Protein AF-A0A1A9BXG6-F1 (afdb_monomer_lite)

Structure (mmCIF, N/CA/C/O backbone):
data_AF-A0A1A9BXG6-F1
#
_entry.id   AF-A0A1A9BXG6-F1
#
loop_
_atom_site.group_PDB
_atom_site.id
_atom_site.type_symbol
_atom_site.label_atom_id
_atom_site.label_alt_id
_atom_site.label_comp_id
_atom_site.label_asym_id
_atom_site.label_entity_id
_atom_site.label_seq_id
_atom_site.pdbx_PDB_ins_code
_atom_site.Cartn_x
_atom_site.Cartn_y
_atom_site.Cartn_z
_atom_site.occupancy
_atom_site.B_iso_or_equiv
_atom_site.auth_seq_id
_atom_site.auth_comp_id
_atom_site.auth_asym_id
_atom_site.auth_atom_id
_atom_site.pdbx_PDB_model_num
ATOM 1 N N . MET A 1 1 ? 27.349 58.640 63.713 1.00 47.25 1 MET A N 1
ATOM 2 C CA . MET A 1 1 ? 26.444 58.182 62.638 1.00 47.25 1 MET A CA 1
ATOM 3 C C . MET A 1 1 ? 27.046 58.575 61.298 1.00 47.25 1 MET A C 1
ATOM 5 O O . MET A 1 1 ? 26.803 59.691 60.876 1.00 47.25 1 MET A O 1
ATOM 9 N N . THR A 1 2 ? 27.820 57.690 60.661 1.00 43.81 2 THR A N 1
ATOM 10 C CA . THR A 1 2 ? 28.105 57.736 59.213 1.00 43.81 2 THR A CA 1
ATOM 11 C C . THR A 1 2 ? 28.392 56.304 58.765 1.00 43.81 2 THR A C 1
ATOM 13 O O . THR A 1 2 ? 29.183 55.610 59.399 1.00 43.81 2 THR A O 1
ATOM 16 N N . ALA A 1 3 ? 27.649 55.847 57.760 1.00 45.22 3 ALA A N 1
ATOM 17 C CA . ALA A 1 3 ? 27.539 54.459 57.339 1.00 45.22 3 ALA A CA 1
ATOM 18 C C . ALA A 1 3 ? 28.770 53.963 56.564 1.00 45.22 3 ALA A C 1
ATOM 20 O O . ALA A 1 3 ? 29.269 54.635 55.665 1.00 45.22 3 ALA A O 1
ATOM 21 N N . HIS A 1 4 ? 29.197 52.749 56.907 1.00 40.91 4 HIS A N 1
ATOM 22 C CA . HIS A 1 4 ? 30.148 51.921 56.176 1.00 40.91 4 HIS A CA 1
ATOM 23 C C . HIS A 1 4 ? 29.345 51.111 55.142 1.00 40.91 4 HIS A C 1
ATOM 25 O O . HIS A 1 4 ? 28.482 50.326 55.534 1.00 40.91 4 HIS A O 1
ATOM 31 N N . ILE A 1 5 ? 29.588 51.299 53.843 1.00 58.59 5 ILE A N 1
ATOM 32 C CA . ILE A 1 5 ? 29.038 50.437 52.783 1.00 58.59 5 ILE A CA 1
ATOM 33 C C . ILE A 1 5 ? 30.198 49.585 52.250 1.00 58.59 5 ILE A C 1
ATOM 35 O O . ILE A 1 5 ? 31.165 50.163 51.755 1.00 58.59 5 ILE A O 1
ATOM 39 N N . PRO A 1 6 ? 30.163 48.249 52.398 1.00 55.78 6 PRO A N 1
ATOM 40 C CA . PRO A 1 6 ? 31.214 47.375 51.895 1.00 55.78 6 PRO A CA 1
ATOM 41 C C . PRO A 1 6 ? 31.051 47.044 50.404 1.00 55.78 6 PRO A C 1
ATOM 43 O O . PRO A 1 6 ? 29.943 46.821 49.913 1.00 55.78 6 PRO A O 1
ATOM 46 N N . ASP A 1 7 ? 32.204 46.974 49.735 1.00 52.78 7 ASP A N 1
ATOM 47 C CA . ASP A 1 7 ? 32.470 46.380 48.423 1.00 52.78 7 ASP A CA 1
ATOM 48 C C . ASP A 1 7 ? 31.790 45.008 48.263 1.00 52.78 7 ASP A C 1
ATOM 50 O O . ASP A 1 7 ? 32.084 44.057 48.991 1.00 52.78 7 ASP A O 1
ATOM 54 N N . GLY A 1 8 ? 30.876 44.907 47.296 1.00 46.00 8 GLY A N 1
ATOM 55 C CA . GLY A 1 8 ? 30.259 43.656 46.863 1.00 46.00 8 GLY A CA 1
ATOM 56 C C . GLY A 1 8 ? 30.867 43.180 45.535 1.00 46.00 8 GLY A C 1
ATOM 57 O O . GLY A 1 8 ? 31.082 44.001 44.643 1.00 46.00 8 GLY A O 1
ATOM 58 N N . PRO A 1 9 ? 31.142 41.874 45.360 1.00 49.03 9 PRO A N 1
ATOM 59 C CA . PRO A 1 9 ? 31.851 41.362 44.191 1.00 49.03 9 PRO A CA 1
ATOM 60 C C . PRO A 1 9 ? 31.007 41.407 42.904 1.00 49.03 9 PRO A C 1
ATOM 62 O O . PRO A 1 9 ? 29.871 40.930 42.852 1.00 49.03 9 PRO A O 1
ATOM 65 N N . LEU A 1 10 ? 31.621 41.931 41.836 1.00 52.72 10 LEU A N 1
ATOM 66 C CA . LEU A 1 10 ? 31.161 41.878 40.445 1.00 52.72 10 LEU A CA 1
ATOM 67 C C . LEU A 1 10 ? 30.863 40.429 40.034 1.00 52.72 10 LEU A C 1
ATOM 69 O O . LEU A 1 10 ? 31.771 39.632 39.806 1.00 52.72 10 LEU A O 1
ATOM 73 N N . THR A 1 11 ? 29.581 40.091 39.918 1.00 53.28 11 THR A N 1
ATOM 74 C CA . THR A 1 11 ? 29.144 38.817 39.337 1.00 53.28 11 THR A CA 1
ATOM 75 C C . THR A 1 11 ? 29.050 38.987 37.815 1.00 53.28 11 THR A C 1
ATOM 77 O O . THR A 1 11 ? 28.265 39.823 37.362 1.00 53.28 11 THR A O 1
ATOM 80 N N . PRO A 1 12 ? 29.817 38.249 36.993 1.00 51.47 12 PRO A N 1
ATOM 81 C CA . PRO A 1 12 ? 29.676 38.320 35.545 1.00 51.47 12 PRO A CA 1
ATOM 82 C C . PRO A 1 12 ? 28.400 37.586 35.107 1.00 51.47 12 PRO A C 1
ATOM 84 O O . PRO A 1 12 ? 28.209 36.404 35.393 1.00 51.47 12 PRO A O 1
ATOM 87 N N . LEU A 1 13 ? 27.517 38.302 34.407 1.00 54.38 13 LEU A N 1
ATOM 88 C CA . LEU A 1 13 ? 26.344 37.729 33.744 1.00 54.38 13 LEU A CA 1
ATOM 89 C C . LEU A 1 13 ? 26.792 36.693 32.693 1.00 54.38 13 LEU A C 1
ATOM 91 O O . LEU A 1 13 ? 27.720 36.977 31.931 1.00 54.38 13 LEU A O 1
ATOM 95 N N . PRO A 1 14 ? 26.142 35.519 32.591 1.00 59.19 14 PRO A N 1
ATOM 96 C CA . PRO A 1 14 ? 26.447 34.573 31.528 1.00 59.19 14 PRO A CA 1
ATOM 97 C C . PRO A 1 14 ? 26.052 35.159 30.159 1.00 59.19 14 PRO A C 1
ATOM 99 O O . PRO A 1 14 ? 25.022 35.835 30.049 1.00 59.19 14 PRO A O 1
ATOM 102 N N . PRO A 1 15 ? 26.831 34.899 29.092 1.00 49.34 15 PRO A N 1
ATOM 103 C CA . PRO A 1 15 ? 26.510 35.379 27.758 1.00 49.34 15 PRO A CA 1
ATOM 104 C C . PRO A 1 15 ? 25.213 34.724 27.282 1.00 49.34 15 PRO A C 1
ATOM 106 O O . PRO A 1 15 ? 25.133 33.507 27.095 1.00 49.34 15 PRO A O 1
ATOM 109 N N . GLN A 1 16 ? 24.187 35.548 27.070 1.00 43.94 16 GLN A N 1
ATOM 110 C CA . GLN A 1 16 ? 22.977 35.135 26.376 1.00 43.94 16 GLN A CA 1
ATOM 111 C C . GLN A 1 16 ? 23.370 34.716 24.960 1.00 43.94 16 GLN A C 1
ATOM 113 O O . GLN A 1 16 ? 23.584 35.548 24.078 1.00 43.94 16 GLN A O 1
ATOM 118 N N . SER A 1 17 ? 23.483 33.406 24.750 1.00 40.53 17 SER A N 1
ATOM 119 C CA . SER A 1 17 ? 23.613 32.805 23.429 1.00 40.53 17 SER A CA 1
ATOM 120 C C . SER A 1 17 ? 22.295 33.009 22.693 1.00 40.53 17 SER A C 1
ATOM 122 O O . SER A 1 17 ? 21.418 32.150 22.663 1.00 40.53 17 SER A O 1
ATOM 124 N N . ARG A 1 18 ? 22.138 34.203 22.120 1.00 41.69 18 ARG A N 1
ATOM 125 C CA . ARG A 1 18 ? 21.108 34.535 21.146 1.00 41.69 18 ARG A CA 1
ATOM 126 C C . ARG A 1 18 ? 21.498 33.838 19.849 1.00 41.69 18 ARG A C 1
ATOM 128 O O . ARG A 1 18 ? 22.024 34.455 18.930 1.00 41.69 18 ARG A O 1
ATOM 135 N N . THR A 1 19 ? 21.284 32.527 19.783 1.00 41.78 19 THR A N 1
ATOM 136 C CA . THR A 1 19 ? 21.340 31.801 18.517 1.00 41.78 19 THR A CA 1
ATOM 137 C C . THR A 1 19 ? 20.110 32.216 17.722 1.00 41.78 19 THR A C 1
ATOM 139 O O . THR A 1 19 ? 19.060 31.578 17.769 1.00 41.78 19 THR A O 1
ATOM 142 N N . GLY A 1 20 ? 20.235 33.339 17.015 1.00 37.94 20 GLY A N 1
ATOM 143 C CA . GLY A 1 20 ? 19.404 33.626 15.862 1.00 37.94 20 GLY A CA 1
ATOM 144 C C . GLY A 1 20 ? 19.580 32.471 14.888 1.00 37.94 20 GLY A C 1
ATOM 145 O O . GLY A 1 20 ? 20.576 32.397 14.175 1.00 37.94 20 GLY A O 1
ATOM 146 N N . ARG A 1 21 ? 18.636 31.528 14.894 1.00 37.72 21 ARG A N 1
ATOM 147 C CA . ARG A 1 21 ? 18.446 30.641 13.753 1.00 37.72 21 ARG A CA 1
ATOM 148 C C . ARG A 1 21 ? 17.930 31.516 12.626 1.00 37.72 21 ARG A C 1
ATOM 150 O O . ARG A 1 21 ? 16.744 31.825 12.570 1.00 37.72 21 ARG A O 1
ATOM 157 N N . SER A 1 22 ? 18.845 31.919 11.755 1.00 38.97 22 SER A N 1
ATOM 158 C CA . SER A 1 22 ? 18.515 32.288 10.388 1.00 38.97 22 SER A CA 1
ATOM 159 C C . SER A 1 22 ? 17.628 31.182 9.803 1.00 38.97 22 SER A C 1
ATOM 161 O O . SER A 1 22 ? 18.068 30.027 9.780 1.00 38.97 22 SER A O 1
ATOM 163 N N . PRO A 1 23 ? 16.389 31.469 9.369 1.00 44.38 23 PRO A N 1
ATOM 164 C CA . PRO A 1 23 ? 15.637 30.516 8.574 1.00 44.38 23 PRO A CA 1
ATOM 165 C C . PRO A 1 23 ? 16.380 30.355 7.245 1.00 44.38 23 PRO A C 1
ATOM 167 O O . PRO A 1 23 ? 16.522 31.298 6.470 1.00 44.38 23 PRO A O 1
ATOM 170 N N . THR A 1 24 ? 16.943 29.173 7.025 1.00 51.03 24 THR A N 1
ATOM 171 C CA . THR A 1 24 ? 17.476 28.768 5.721 1.00 51.03 24 THR A CA 1
ATOM 172 C C . THR A 1 24 ? 16.296 28.703 4.738 1.00 51.03 24 THR A C 1
ATOM 174 O O . THR A 1 24 ? 15.219 28.260 5.146 1.00 51.03 24 THR A O 1
ATOM 177 N N . PRO A 1 25 ? 16.444 29.168 3.486 1.00 54.25 25 PRO A N 1
ATOM 178 C CA . PRO A 1 25 ? 15.318 29.311 2.575 1.00 54.25 25 PRO A CA 1
ATOM 179 C C . PRO A 1 25 ? 14.898 27.957 1.986 1.00 54.25 25 PRO A C 1
ATOM 181 O O . PRO A 1 25 ? 15.739 27.134 1.630 1.00 54.25 25 PRO A O 1
ATOM 184 N N . ASP A 1 26 ? 13.581 27.768 1.903 1.00 45.94 26 ASP A N 1
ATOM 185 C CA . ASP A 1 26 ? 12.857 26.923 0.945 1.00 45.94 26 ASP A CA 1
ATOM 186 C C . ASP A 1 26 ? 13.398 25.511 0.667 1.00 45.94 26 ASP A C 1
ATOM 188 O O . ASP A 1 26 ? 13.841 25.174 -0.429 1.00 45.94 26 ASP A O 1
ATOM 192 N N . SER A 1 27 ? 13.208 24.608 1.627 1.00 46.84 27 SER A N 1
ATOM 193 C CA . SER A 1 27 ? 12.678 23.295 1.246 1.00 46.84 27 SER A CA 1
ATOM 194 C C . SER A 1 27 ? 11.166 23.350 1.431 1.00 46.84 27 SER A C 1
ATOM 196 O O . SER A 1 27 ? 10.738 23.702 2.534 1.00 46.84 27 SER A O 1
ATOM 198 N N . PRO A 1 28 ? 10.339 22.965 0.441 1.00 48.06 28 PRO A N 1
ATOM 199 C CA . PRO A 1 28 ? 8.950 22.633 0.705 1.00 48.06 28 PRO A CA 1
ATOM 200 C C . PRO A 1 28 ? 8.948 21.329 1.510 1.00 48.06 28 PRO A C 1
ATOM 202 O O . PRO A 1 28 ? 8.706 20.241 0.989 1.00 48.06 28 PRO A O 1
ATOM 205 N N . ALA A 1 29 ? 9.300 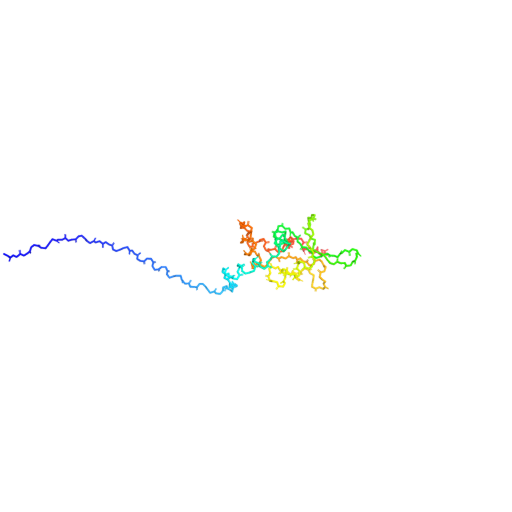21.422 2.793 1.00 50.16 29 ALA A N 1
ATOM 206 C CA . ALA A 1 29 ? 9.021 20.381 3.753 1.00 50.16 29 ALA A CA 1
ATOM 207 C C . ALA A 1 29 ? 7.500 20.268 3.761 1.00 50.16 29 ALA A C 1
ATOM 209 O O . ALA A 1 29 ? 6.810 21.164 4.250 1.00 50.16 29 ALA A O 1
ATOM 210 N N . LEU A 1 30 ? 6.984 19.218 3.114 1.00 58.09 30 LEU A N 1
ATOM 211 C CA . LEU A 1 30 ? 5.574 18.861 3.191 1.00 58.09 30 LEU A CA 1
ATOM 212 C C . LEU A 1 30 ? 5.136 19.013 4.652 1.00 58.09 30 LEU A C 1
ATOM 214 O O . LEU A 1 30 ? 5.851 18.514 5.526 1.00 58.09 30 LEU A O 1
ATOM 218 N N . PRO A 1 31 ? 4.026 19.719 4.931 1.00 65.69 31 PRO A N 1
ATOM 219 C CA . PRO A 1 31 ? 3.590 19.942 6.297 1.00 65.69 31 PRO A CA 1
ATOM 220 C C . PRO A 1 31 ? 3.484 18.588 6.996 1.00 65.69 31 PRO A C 1
ATOM 222 O O . PRO A 1 31 ? 2.734 17.708 6.568 1.00 65.69 31 PRO A O 1
ATOM 225 N N . GLU A 1 32 ? 4.304 18.404 8.031 1.00 69.12 32 GLU A N 1
ATOM 226 C CA . GLU A 1 32 ? 4.289 17.193 8.835 1.00 69.12 32 GLU A CA 1
ATOM 227 C C . GLU A 1 32 ? 2.865 17.026 9.383 1.00 69.12 32 GLU A C 1
ATOM 229 O O . GLU A 1 32 ? 2.356 17.943 10.033 1.00 69.12 32 GLU A O 1
ATOM 234 N N . PRO A 1 33 ? 2.202 15.882 9.140 1.00 73.19 33 PRO A N 1
ATOM 235 C CA . PRO A 1 33 ? 0.819 15.689 9.556 1.00 73.19 33 PRO A CA 1
ATOM 236 C C . PRO A 1 33 ? 0.720 15.876 11.069 1.00 73.19 33 PRO A C 1
ATOM 238 O O . PRO A 1 33 ? 1.587 15.402 11.810 1.00 73.19 33 PRO A O 1
ATOM 241 N N . SER A 1 34 ? -0.324 16.541 11.549 1.00 81.88 34 SER A N 1
ATOM 242 C CA . SER A 1 34 ? -0.537 16.741 12.982 1.00 81.88 34 SER A CA 1
ATOM 243 C C . SER A 1 34 ? -0.733 15.402 13.707 1.00 81.88 34 SER A C 1
ATOM 245 O O . SER A 1 34 ? -1.147 14.396 13.124 1.00 81.88 34 SER A O 1
ATOM 247 N N . SER A 1 35 ? -0.469 15.365 15.016 1.00 79.12 35 SER A N 1
ATOM 248 C CA . SER A 1 35 ? -0.676 14.155 15.832 1.00 79.12 35 SER A CA 1
ATOM 249 C C . SER A 1 35 ? -2.126 13.632 15.763 1.00 79.12 35 SER A C 1
ATOM 251 O O . SER A 1 35 ? -2.366 12.419 15.717 1.00 79.12 35 SER A O 1
ATOM 253 N N . ALA A 1 36 ? -3.101 14.545 15.676 1.00 80.31 36 ALA A N 1
ATOM 254 C CA . ALA A 1 36 ? -4.515 14.213 15.529 1.00 80.31 36 ALA A CA 1
ATOM 255 C C . ALA A 1 36 ? -4.814 13.548 14.176 1.00 80.31 36 ALA A C 1
ATOM 257 O O . ALA A 1 36 ? -5.484 12.513 14.139 1.00 80.31 36 ALA A O 1
ATOM 258 N N . GLU A 1 37 ? -4.262 14.077 13.081 1.00 82.75 37 GLU A N 1
ATOM 259 C CA . GLU A 1 37 ? -4.402 13.498 11.740 1.00 82.75 37 GLU A CA 1
ATOM 260 C C . GLU A 1 37 ? -3.743 12.120 11.650 1.00 82.75 37 GLU A C 1
ATOM 262 O O . GLU A 1 37 ? -4.378 11.167 11.194 1.00 82.75 37 GLU A O 1
ATOM 267 N N . ARG A 1 38 ? -2.516 11.967 12.170 1.00 81.88 38 ARG A N 1
ATOM 268 C CA . ARG A 1 38 ? -1.828 10.663 12.247 1.00 81.88 38 ARG A CA 1
ATOM 269 C C . ARG A 1 38 ? -2.680 9.638 12.995 1.00 81.88 38 ARG A C 1
ATOM 271 O O . ARG A 1 38 ? -2.883 8.520 12.518 1.00 81.88 38 ARG A O 1
ATOM 278 N N . SER A 1 39 ? -3.244 10.040 14.133 1.00 82.25 39 SER A N 1
ATOM 279 C CA . SER A 1 39 ? -4.113 9.193 14.951 1.00 82.25 39 SER A CA 1
ATOM 280 C C . SER A 1 39 ? -5.411 8.809 14.240 1.00 82.25 39 SER A C 1
ATOM 282 O O . SER A 1 39 ? -5.844 7.658 14.342 1.00 82.25 39 SER A O 1
ATOM 284 N N . ALA A 1 40 ? -6.042 9.744 13.528 1.00 86.25 40 ALA A N 1
ATOM 285 C CA . ALA A 1 40 ? -7.260 9.493 12.763 1.00 86.25 40 ALA A CA 1
ATOM 286 C C . ALA A 1 40 ? -6.994 8.517 11.607 1.00 86.25 40 ALA A C 1
ATOM 288 O O . ALA A 1 40 ? -7.704 7.518 11.456 1.00 86.25 40 ALA A O 1
ATOM 289 N N . ILE A 1 41 ? -5.909 8.739 10.858 1.00 86.12 41 ILE A N 1
ATOM 290 C CA . ILE A 1 41 ? -5.469 7.842 9.788 1.00 86.12 41 ILE A CA 1
ATOM 291 C C . ILE A 1 41 ? -5.213 6.451 10.363 1.00 86.12 41 ILE A C 1
ATOM 293 O O . ILE A 1 41 ? -5.808 5.490 9.875 1.00 86.12 41 ILE A O 1
ATOM 297 N N . ARG A 1 42 ? -4.434 6.331 11.446 1.00 84.06 42 ARG A N 1
ATOM 298 C CA . ARG A 1 42 ? -4.149 5.050 12.112 1.00 84.06 42 ARG A CA 1
ATOM 299 C C . ARG A 1 42 ? -5.416 4.296 12.509 1.00 84.06 42 ARG A C 1
ATOM 301 O O . ARG A 1 42 ? -5.514 3.086 12.280 1.00 84.06 42 ARG A O 1
ATOM 308 N N . ARG A 1 43 ? -6.382 4.992 13.114 1.00 86.69 43 ARG A N 1
ATOM 309 C CA . ARG A 1 43 ? -7.668 4.402 13.521 1.00 86.69 43 ARG A CA 1
ATOM 310 C C . ARG A 1 43 ? -8.485 3.933 12.319 1.00 86.69 43 ARG A C 1
ATOM 312 O O . ARG A 1 43 ? -9.131 2.898 12.407 1.00 86.69 43 ARG A O 1
ATOM 319 N N . SER A 1 44 ? -8.386 4.629 11.188 1.00 89.94 44 SER A N 1
ATOM 320 C CA . SER A 1 44 ? -9.074 4.264 9.944 1.00 89.94 44 SER A CA 1
ATOM 321 C C . SER A 1 44 ? -8.459 3.071 9.192 1.00 89.94 44 SER A C 1
ATOM 323 O O . SER A 1 44 ? -9.031 2.634 8.191 1.00 89.94 44 SER A O 1
ATOM 325 N N . LEU A 1 45 ? -7.281 2.580 9.607 1.00 90.25 45 LEU A N 1
ATOM 326 C CA . LEU A 1 45 ? -6.590 1.483 8.930 1.00 90.25 45 LEU A CA 1
ATOM 327 C C . LEU A 1 45 ? -7.027 0.119 9.454 1.00 90.25 45 LEU A C 1
ATOM 329 O O . LEU A 1 45 ? -6.838 -0.198 10.633 1.00 90.25 45 LEU A O 1
ATOM 333 N N . THR A 1 46 ? -7.494 -0.721 8.534 1.00 93.00 46 THR A N 1
ATOM 334 C CA . THR A 1 46 ? -7.786 -2.135 8.801 1.00 93.00 46 THR A CA 1
ATOM 335 C C . THR A 1 46 ? -6.506 -2.923 9.072 1.00 93.00 46 THR A C 1
ATOM 337 O O . THR A 1 46 ? -5.411 -2.530 8.661 1.00 93.00 46 THR A O 1
ATOM 340 N N . TRP A 1 47 ? -6.630 -4.087 9.715 1.00 89.19 47 TRP A N 1
ATOM 341 C CA . TRP A 1 47 ? -5.486 -4.974 9.945 1.00 89.19 47 TRP A CA 1
ATOM 342 C C . TRP A 1 47 ? -4.755 -5.338 8.639 1.00 89.19 47 TRP A C 1
ATOM 344 O O . TRP A 1 47 ? -3.528 -5.275 8.589 1.00 89.19 47 TRP A O 1
ATOM 354 N N . GLN A 1 48 ? -5.497 -5.612 7.557 1.00 91.12 48 GLN A N 1
ATOM 355 C CA . GLN A 1 48 ? -4.922 -5.927 6.243 1.00 91.12 48 GLN A CA 1
ATOM 356 C C . GLN A 1 48 ? -4.117 -4.758 5.660 1.00 91.12 48 GLN A C 1
ATOM 358 O O . GLN A 1 48 ? -3.032 -4.964 5.126 1.00 91.12 48 GLN A O 1
ATOM 363 N N . GLN A 1 49 ? -4.607 -3.523 5.796 1.00 91.88 49 GLN A N 1
ATOM 364 C CA . GLN A 1 49 ? -3.887 -2.328 5.341 1.00 91.88 49 GLN A CA 1
ATOM 365 C C . GLN A 1 49 ? -2.606 -2.096 6.151 1.00 91.88 49 GLN A C 1
ATOM 367 O O . GLN A 1 49 ? -1.569 -1.765 5.582 1.00 91.88 49 GLN A O 1
ATOM 372 N N . ARG A 1 50 ? -2.646 -2.331 7.469 1.00 90.88 50 ARG A N 1
ATOM 373 C CA . ARG A 1 50 ? -1.454 -2.257 8.331 1.00 90.88 50 ARG A CA 1
ATOM 374 C C . ARG A 1 50 ? -0.415 -3.309 7.945 1.00 90.88 50 ARG A C 1
ATOM 376 O O . ARG A 1 50 ? 0.771 -2.999 7.876 1.00 90.88 50 ARG A O 1
ATOM 383 N N . ALA A 1 51 ? -0.849 -4.543 7.684 1.00 88.44 51 ALA A N 1
ATOM 384 C CA . ALA A 1 51 ? 0.031 -5.612 7.221 1.00 88.44 51 ALA A CA 1
ATOM 385 C C . ALA A 1 51 ? 0.655 -5.269 5.859 1.00 88.44 51 ALA A C 1
ATOM 387 O O . ALA A 1 51 ? 1.869 -5.374 5.702 1.00 88.44 51 ALA A O 1
ATOM 388 N N . ALA A 1 52 ? -0.148 -4.765 4.919 1.00 89.38 52 ALA A N 1
ATOM 389 C CA . ALA A 1 52 ? 0.324 -4.324 3.612 1.00 89.38 52 ALA A CA 1
ATOM 390 C C . ALA A 1 52 ? 1.386 -3.216 3.718 1.00 89.38 52 ALA A C 1
ATOM 392 O O . ALA A 1 52 ? 2.425 -3.332 3.078 1.00 89.38 52 ALA A O 1
ATOM 393 N N . LEU A 1 53 ? 1.200 -2.202 4.574 1.00 89.06 53 LEU A N 1
ATOM 394 C CA . LEU A 1 53 ? 2.217 -1.162 4.803 1.00 89.06 53 LEU A CA 1
ATOM 395 C C . LEU A 1 53 ? 3.551 -1.741 5.296 1.00 89.06 53 LEU A C 1
ATOM 397 O O . LEU A 1 53 ? 4.613 -1.335 4.826 1.00 89.06 53 LEU A O 1
ATOM 401 N N . ARG A 1 54 ? 3.509 -2.716 6.213 1.00 87.56 54 ARG A N 1
ATOM 402 C CA . ARG A 1 54 ? 4.722 -3.381 6.720 1.00 87.56 54 ARG A CA 1
ATOM 403 C C . ARG A 1 54 ? 5.442 -4.178 5.640 1.00 87.56 54 ARG A C 1
ATOM 405 O O . ARG A 1 54 ? 6.669 -4.202 5.637 1.00 87.56 54 ARG A O 1
ATOM 412 N N . VAL A 1 55 ? 4.692 -4.838 4.759 1.00 86.38 55 VAL A N 1
ATOM 413 C CA . VAL A 1 55 ? 5.259 -5.589 3.634 1.00 86.38 55 VAL A CA 1
ATOM 414 C C . VAL A 1 55 ? 5.883 -4.620 2.629 1.00 86.38 55 VAL A C 1
ATOM 416 O O . VAL A 1 55 ? 7.073 -4.729 2.357 1.00 86.38 55 VAL A O 1
ATOM 419 N N . LEU A 1 56 ? 5.146 -3.593 2.194 1.00 85.44 56 LEU A N 1
ATOM 420 C CA . LEU A 1 56 ? 5.638 -2.573 1.258 1.00 85.44 56 LEU A CA 1
ATOM 421 C C . LEU A 1 56 ? 6.937 -1.898 1.732 1.00 85.44 56 LEU A C 1
ATOM 423 O O . LEU A 1 56 ? 7.818 -1.641 0.922 1.00 85.44 56 LEU A O 1
ATOM 427 N N . ALA A 1 57 ? 7.092 -1.649 3.036 1.00 82.94 57 ALA A N 1
ATOM 428 C CA . ALA A 1 57 ? 8.314 -1.056 3.591 1.00 82.94 57 ALA A CA 1
ATOM 429 C C . ALA A 1 57 ? 9.543 -1.975 3.579 1.00 82.94 57 ALA A C 1
ATOM 431 O O . ALA A 1 57 ? 10.670 -1.516 3.775 1.00 82.94 57 ALA A O 1
ATOM 432 N N . ARG A 1 58 ? 9.335 -3.287 3.462 1.00 80.31 58 ARG A N 1
ATOM 433 C CA . ARG A 1 58 ? 10.392 -4.296 3.598 1.00 80.31 58 ARG A CA 1
ATOM 434 C C . ARG A 1 58 ? 10.761 -4.934 2.273 1.00 80.31 58 ARG A C 1
ATOM 436 O O . ARG A 1 58 ? 11.873 -5.440 2.159 1.00 80.31 58 ARG A O 1
ATOM 443 N N . THR A 1 59 ? 9.846 -4.935 1.309 1.00 79.00 59 THR A N 1
ATOM 444 C CA . THR A 1 59 ? 9.973 -5.750 0.105 1.00 79.00 59 THR A CA 1
ATOM 445 C C . THR A 1 59 ? 9.688 -4.950 -1.162 1.00 79.00 59 THR A C 1
ATOM 447 O O . THR A 1 59 ? 8.700 -4.205 -1.198 1.00 79.00 59 THR A O 1
ATOM 450 N N . PRO A 1 60 ? 10.472 -5.153 -2.238 1.00 77.44 60 PRO A N 1
ATOM 451 C CA . PRO A 1 60 ? 10.122 -4.620 -3.548 1.00 77.44 60 PRO A CA 1
ATOM 452 C C . PRO A 1 60 ? 8.740 -5.116 -3.946 1.00 77.44 60 PRO A C 1
ATOM 454 O O . PRO A 1 60 ? 8.467 -6.314 -3.920 1.00 77.44 60 PRO A O 1
ATOM 457 N N . SER A 1 61 ? 7.876 -4.183 -4.324 1.00 85.44 61 SER A N 1
ATOM 458 C CA . SER A 1 61 ? 6.488 -4.493 -4.636 1.00 85.44 61 SER A CA 1
ATOM 459 C C . SER A 1 61 ? 6.133 -3.982 -6.023 1.00 85.44 61 SER A C 1
ATOM 461 O O . SER A 1 61 ? 6.482 -2.857 -6.387 1.00 85.44 61 SER A O 1
ATOM 463 N N . ARG A 1 62 ? 5.475 -4.825 -6.820 1.00 87.25 62 ARG A N 1
ATOM 464 C CA . ARG A 1 62 ? 5.074 -4.514 -8.196 1.00 87.25 62 ARG A CA 1
ATOM 465 C C . ARG A 1 62 ? 3.673 -5.021 -8.483 1.00 87.25 62 ARG A C 1
ATOM 467 O O . ARG A 1 62 ? 3.253 -6.041 -7.945 1.00 87.25 62 ARG A O 1
ATOM 474 N N . ILE A 1 63 ? 2.958 -4.344 -9.369 1.00 87.56 63 ILE A N 1
ATOM 475 C CA . ILE A 1 63 ? 1.661 -4.831 -9.845 1.00 87.56 63 ILE A CA 1
ATOM 476 C C . ILE A 1 63 ? 1.891 -5.946 -10.866 1.00 87.56 63 ILE A C 1
ATOM 478 O O . ILE A 1 63 ? 2.651 -5.788 -11.821 1.00 87.56 63 ILE A O 1
ATOM 482 N N . ARG A 1 64 ? 1.212 -7.076 -10.681 1.00 87.06 64 ARG A N 1
ATOM 483 C CA . ARG A 1 64 ? 1.183 -8.199 -11.621 1.00 87.06 64 ARG A CA 1
ATOM 484 C C . ARG A 1 64 ? -0.251 -8.602 -11.913 1.00 87.06 64 ARG A C 1
ATOM 486 O O . ARG A 1 64 ? -1.182 -8.245 -11.193 1.00 87.06 64 ARG A O 1
ATOM 493 N N . GLN A 1 65 ? -0.415 -9.359 -12.985 1.00 89.69 65 GLN A N 1
ATOM 494 C CA . GLN A 1 65 ? -1.688 -9.923 -13.395 1.00 89.69 65 GLN A CA 1
ATOM 495 C C . GLN A 1 65 ? -1.614 -11.445 -13.292 1.00 89.69 65 GLN A C 1
ATOM 497 O O . GLN A 1 65 ? -0.602 -12.048 -13.650 1.00 89.69 65 GLN A O 1
ATOM 502 N N . ARG A 1 66 ? -2.667 -12.070 -12.765 1.00 86.81 66 ARG A N 1
ATOM 503 C CA . ARG A 1 66 ? -2.829 -13.529 -12.800 1.00 86.81 66 ARG A CA 1
ATOM 504 C C . ARG A 1 66 ? -3.245 -13.978 -14.200 1.00 86.81 66 ARG A C 1
ATOM 506 O O . ARG A 1 66 ? -3.796 -13.189 -14.959 1.00 86.81 66 ARG A O 1
ATOM 513 N N . ALA A 1 67 ? -3.096 -15.270 -14.493 1.00 84.94 67 ALA A N 1
ATOM 514 C CA . ALA A 1 67 ? -3.631 -15.871 -15.721 1.00 84.94 67 ALA A CA 1
ATOM 515 C C . ALA A 1 67 ? -5.152 -15.652 -15.883 1.00 84.94 67 ALA A C 1
ATOM 517 O O . ALA A 1 67 ? -5.650 -15.568 -16.997 1.00 84.94 67 ALA A O 1
ATOM 518 N N . THR A 1 68 ? -5.879 -15.478 -14.773 1.00 87.62 68 THR A N 1
ATOM 519 C CA . THR A 1 68 ? -7.313 -15.137 -14.730 1.00 87.62 68 THR A CA 1
ATOM 520 C C . THR A 1 68 ? -7.623 -13.676 -15.084 1.00 87.62 68 THR A C 1
ATOM 522 O O . THR A 1 68 ? -8.773 -13.258 -15.006 1.00 87.62 68 THR A O 1
ATOM 525 N N . GLY A 1 69 ? -6.613 -12.857 -15.382 1.00 84.31 69 GLY A N 1
ATOM 526 C CA . GLY A 1 69 ? -6.763 -11.431 -15.676 1.00 84.31 69 GLY A CA 1
ATOM 527 C C . GLY A 1 69 ? -6.827 -10.522 -14.442 1.00 84.31 69 GLY A C 1
ATOM 528 O O . GLY A 1 69 ? -6.787 -9.300 -14.577 1.00 84.31 69 GLY A O 1
ATOM 529 N N . THR A 1 70 ? -6.877 -11.079 -13.230 1.00 87.69 70 THR A N 1
ATOM 530 C CA . THR A 1 70 ? -7.003 -10.302 -11.987 1.00 87.69 70 THR A CA 1
ATOM 531 C C . THR A 1 70 ? -5.667 -9.684 -11.570 1.00 87.69 70 THR A C 1
ATOM 533 O O . THR A 1 70 ? -4.649 -10.380 -11.503 1.00 87.69 70 THR A O 1
ATOM 536 N N . LEU A 1 71 ? -5.668 -8.389 -11.243 1.00 88.50 71 LEU A N 1
ATOM 537 C CA . LEU A 1 71 ? -4.480 -7.687 -10.756 1.00 88.50 71 LEU A CA 1
ATOM 538 C C . LEU A 1 71 ? -4.212 -7.983 -9.277 1.00 88.50 71 LEU A C 1
ATOM 540 O O . LEU A 1 71 ? -5.132 -8.095 -8.464 1.00 88.50 71 LEU A O 1
ATOM 544 N N . TYR A 1 72 ? -2.937 -8.067 -8.920 1.00 88.56 72 TYR A N 1
ATOM 545 C CA . TYR A 1 72 ? -2.468 -8.185 -7.545 1.00 88.56 72 TYR A CA 1
ATOM 546 C C . TYR A 1 72 ? -1.108 -7.512 -7.388 1.00 88.56 72 TYR A C 1
ATOM 548 O O . TYR A 1 72 ? -0.415 -7.231 -8.365 1.00 88.56 72 TYR A O 1
ATOM 556 N N . VAL A 1 73 ? -0.723 -7.252 -6.145 1.00 88.31 73 VAL A N 1
ATOM 557 C CA . VAL A 1 73 ? 0.618 -6.772 -5.831 1.00 88.31 73 VAL A CA 1
ATOM 558 C C . VAL A 1 73 ? 1.485 -7.964 -5.459 1.00 88.31 73 VAL A C 1
ATOM 560 O O . VAL A 1 73 ? 1.219 -8.683 -4.490 1.00 88.31 73 VAL A O 1
ATOM 563 N N . ASP A 1 74 ? 2.525 -8.158 -6.255 1.00 87.19 74 ASP A N 1
ATOM 564 C CA . ASP A 1 74 ? 3.596 -9.099 -5.999 1.00 87.19 74 ASP A CA 1
ATOM 565 C C . ASP A 1 74 ? 4.672 -8.419 -5.159 1.00 87.19 74 ASP A C 1
ATOM 567 O O . ASP A 1 74 ? 5.184 -7.365 -5.532 1.00 87.19 74 ASP A O 1
ATOM 571 N N . THR A 1 75 ? 4.985 -9.013 -4.015 1.00 81.44 75 THR A N 1
ATOM 572 C CA . THR A 1 75 ? 5.923 -8.473 -3.022 1.00 81.44 75 THR A CA 1
ATOM 573 C C . THR A 1 75 ? 7.227 -9.270 -3.002 1.00 81.44 75 THR A C 1
ATOM 575 O O . THR A 1 75 ? 8.037 -9.099 -2.098 1.00 81.44 75 THR A O 1
ATOM 578 N N . GLN A 1 76 ? 7.417 -10.191 -3.961 1.00 77.69 76 GLN A N 1
ATOM 579 C CA . GLN A 1 76 ? 8.531 -11.152 -3.987 1.00 77.69 76 GLN A CA 1
ATOM 580 C C . GLN A 1 76 ? 8.645 -12.002 -2.707 1.00 77.69 76 GLN A C 1
ATOM 582 O O . GLN A 1 76 ? 9.675 -12.612 -2.435 1.00 77.69 76 GLN A O 1
ATOM 587 N N . THR A 1 77 ? 7.566 -12.062 -1.929 1.00 73.50 77 THR A N 1
ATOM 588 C CA . THR A 1 77 ? 7.405 -12.951 -0.781 1.00 73.50 77 THR A CA 1
ATOM 589 C C . THR A 1 77 ? 6.142 -13.776 -0.965 1.00 73.50 77 THR A C 1
ATOM 591 O O . THR A 1 77 ? 5.310 -13.479 -1.823 1.00 73.50 77 THR A O 1
ATOM 594 N N . SER A 1 78 ? 5.948 -14.782 -0.115 1.00 71.75 78 SER A N 1
ATOM 595 C CA . SER A 1 78 ? 4.715 -15.577 -0.089 1.00 71.75 78 SER A CA 1
ATOM 596 C C . SER A 1 78 ? 3.460 -14.742 0.225 1.00 71.75 78 SER A C 1
ATOM 598 O O . SER A 1 78 ? 2.342 -15.223 0.055 1.00 71.75 78 SER A O 1
ATOM 600 N N . ALA A 1 79 ? 3.620 -13.502 0.705 1.00 70.75 79 ALA A N 1
ATOM 601 C CA . ALA A 1 79 ? 2.518 -12.609 1.035 1.00 70.75 79 ALA A CA 1
ATOM 602 C C . ALA A 1 79 ? 2.118 -11.744 -0.169 1.00 70.75 79 ALA A C 1
ATOM 604 O O . ALA A 1 79 ? 2.803 -10.789 -0.530 1.00 70.75 79 ALA A O 1
ATOM 605 N N . HIS A 1 80 ? 0.956 -12.012 -0.755 1.00 80.31 80 HIS A N 1
ATOM 606 C CA . HIS A 1 80 ? 0.389 -11.151 -1.793 1.00 80.31 80 HIS A CA 1
ATOM 607 C C . HIS A 1 80 ? -0.522 -10.084 -1.188 1.00 80.31 80 HIS A C 1
ATOM 609 O O . HIS A 1 80 ? -1.320 -10.370 -0.294 1.00 80.31 80 HIS A O 1
ATOM 615 N N . ILE A 1 81 ? -0.443 -8.859 -1.709 1.00 86.75 81 ILE A N 1
ATOM 616 C CA . ILE A 1 81 ? -1.376 -7.792 -1.339 1.00 86.75 81 ILE A CA 1
ATOM 617 C C . ILE A 1 81 ? -2.457 -7.722 -2.420 1.00 86.75 81 ILE A C 1
ATOM 619 O O . ILE A 1 81 ? -2.170 -7.635 -3.618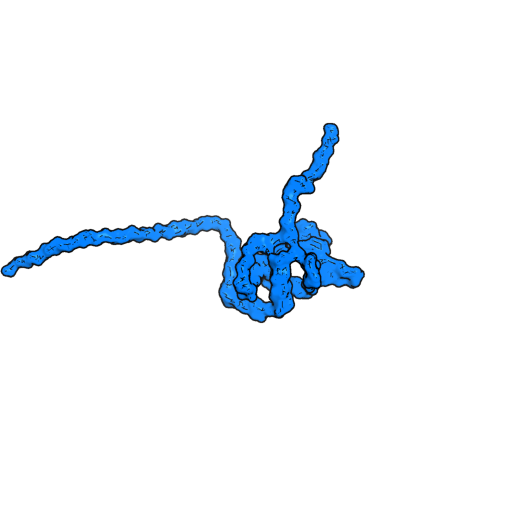 1.00 86.75 81 ILE A O 1
ATOM 623 N N . ALA A 1 82 ? -3.721 -7.778 -2.001 1.00 89.69 82 ALA A N 1
ATOM 624 C CA . ALA A 1 82 ? -4.841 -7.630 -2.919 1.00 89.69 82 ALA A CA 1
ATOM 625 C C . ALA A 1 82 ? -4.827 -6.229 -3.545 1.00 89.69 82 ALA A C 1
ATOM 627 O O . ALA A 1 82 ? -4.567 -5.235 -2.860 1.00 89.69 82 ALA A O 1
ATOM 628 N N . ILE A 1 83 ? -5.164 -6.126 -4.833 1.00 89.75 83 ILE A N 1
ATOM 629 C CA . ILE A 1 83 ? -5.154 -4.834 -5.534 1.00 89.75 83 ILE A CA 1
ATOM 630 C C . ILE A 1 83 ? -6.129 -3.823 -4.906 1.00 89.75 83 ILE A C 1
ATOM 632 O O . ILE A 1 83 ? -5.850 -2.628 -4.867 1.00 89.75 83 ILE A O 1
ATOM 636 N N . ALA A 1 84 ? -7.233 -4.298 -4.319 1.00 90.44 84 ALA A N 1
ATOM 637 C CA . ALA A 1 84 ? -8.169 -3.462 -3.570 1.00 90.44 84 ALA A CA 1
ATOM 638 C C . ALA A 1 84 ? -7.532 -2.859 -2.305 1.00 90.44 84 ALA A C 1
ATOM 640 O O . ALA A 1 84 ? -7.720 -1.676 -2.013 1.00 90.44 84 ALA A O 1
ATOM 641 N N . THR A 1 85 ? -6.740 -3.649 -1.571 1.00 91.69 85 THR A N 1
ATOM 642 C CA . THR A 1 85 ? -5.992 -3.179 -0.396 1.00 91.69 85 THR A CA 1
ATOM 643 C C . THR A 1 85 ? -4.961 -2.136 -0.805 1.00 91.69 85 THR A C 1
ATOM 645 O O . THR A 1 85 ? -4.860 -1.100 -0.151 1.00 91.69 85 THR A O 1
ATOM 648 N N . TRP A 1 86 ? -4.261 -2.369 -1.920 1.00 90.06 86 TRP A N 1
ATOM 649 C CA . TRP A 1 86 ? -3.364 -1.385 -2.520 1.00 90.06 86 TRP A CA 1
ATOM 650 C C . TRP A 1 86 ? -4.086 -0.064 -2.825 1.00 90.06 86 TRP A C 1
ATOM 652 O O . TRP A 1 86 ? -3.693 0.983 -2.317 1.00 90.06 86 TRP A O 1
ATOM 662 N N . HIS A 1 87 ? -5.186 -0.104 -3.580 1.00 91.12 87 HIS A N 1
ATOM 663 C CA . HIS A 1 87 ? -5.936 1.100 -3.950 1.00 91.12 87 HIS A CA 1
ATOM 664 C C . HIS A 1 87 ? -6.490 1.861 -2.744 1.00 91.12 87 HIS A C 1
ATOM 666 O O . HIS A 1 87 ? -6.657 3.078 -2.789 1.00 91.12 87 HIS A O 1
ATOM 672 N N . ALA A 1 88 ? -6.799 1.167 -1.650 1.00 92.19 88 ALA A N 1
ATOM 673 C CA . ALA A 1 88 ? -7.209 1.826 -0.419 1.00 92.19 88 ALA A CA 1
ATOM 674 C C . ALA A 1 88 ? -6.052 2.591 0.247 1.00 92.19 88 ALA A C 1
ATOM 676 O O . ALA A 1 88 ? -6.28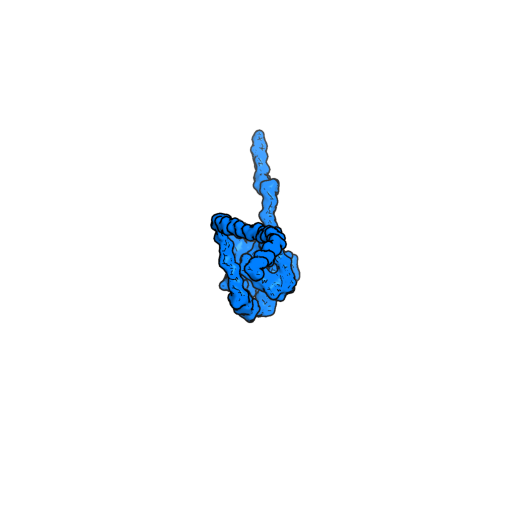8 3.666 0.793 1.00 92.19 88 ALA A O 1
ATOM 677 N N . LEU A 1 89 ? -4.822 2.068 0.196 1.00 91.50 89 LEU A N 1
ATOM 678 C CA . LEU A 1 89 ? -3.630 2.769 0.689 1.00 91.50 89 LEU A CA 1
ATOM 679 C C . LEU A 1 89 ? -3.266 3.964 -0.198 1.00 91.50 89 LEU A C 1
ATOM 681 O O . LEU A 1 89 ? -2.929 5.027 0.320 1.00 91.50 89 LEU A O 1
ATOM 685 N N . GLU A 1 90 ? -3.401 3.800 -1.512 1.00 91.31 90 GLU A N 1
ATOM 686 C CA . GLU A 1 90 ? -3.180 4.846 -2.513 1.00 91.31 90 GLU A CA 1
ATOM 687 C C . GLU A 1 90 ? -4.161 6.014 -2.341 1.00 91.31 90 GLU A C 1
ATOM 689 O O . GLU A 1 90 ? -3.740 7.158 -2.200 1.00 91.31 90 GLU A O 1
ATOM 6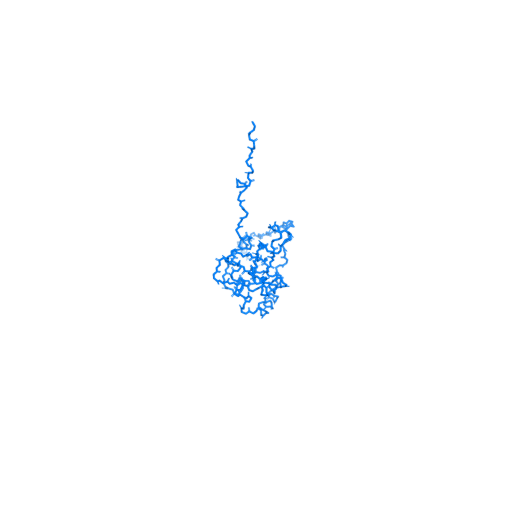94 N N . ARG A 1 91 ? -5.467 5.737 -2.207 1.00 90.38 91 ARG A N 1
ATOM 695 C CA . ARG A 1 91 ? -6.486 6.772 -1.931 1.00 90.38 91 ARG A CA 1
ATOM 696 C C . ARG A 1 91 ? -6.286 7.498 -0.601 1.00 90.38 91 ARG A C 1
ATOM 698 O O . ARG A 1 91 ? -6.726 8.631 -0.455 1.00 90.38 91 ARG A O 1
ATOM 705 N N . LYS A 1 92 ? -5.652 6.846 0.376 1.00 90.12 92 LYS A N 1
ATOM 706 C CA . LYS A 1 92 ? -5.293 7.452 1.667 1.00 90.12 92 LYS A CA 1
ATOM 707 C C . LYS A 1 92 ? -3.969 8.226 1.607 1.00 90.12 92 LYS A C 1
ATOM 709 O O . LYS A 1 92 ? -3.528 8.726 2.636 1.00 90.12 92 LYS A O 1
ATOM 714 N N . GLY A 1 93 ? -3.314 8.281 0.446 1.00 89.50 93 GLY A N 1
ATOM 715 C CA . GLY A 1 93 ? -2.034 8.960 0.266 1.00 89.50 93 GLY A CA 1
ATOM 716 C C . GLY A 1 93 ? -0.878 8.310 1.026 1.00 89.50 93 GLY A C 1
ATOM 717 O O . GLY A 1 93 ? 0.111 8.982 1.295 1.00 89.50 93 GLY A O 1
ATOM 718 N N . LEU A 1 94 ? -0.987 7.030 1.407 1.00 90.06 94 LEU A N 1
ATOM 719 C CA . LEU A 1 94 ? 0.042 6.310 2.178 1.00 90.06 94 LEU A CA 1
ATOM 720 C C . LEU A 1 94 ? 1.034 5.560 1.288 1.00 90.06 94 LEU A C 1
ATOM 722 O O . LEU A 1 94 ? 2.134 5.215 1.715 1.00 90.06 94 LEU A O 1
ATOM 726 N N . ALA A 1 95 ? 0.642 5.283 0.053 1.00 90.31 95 ALA A N 1
ATOM 727 C CA . ALA A 1 95 ? 1.485 4.632 -0.928 1.00 90.31 95 ALA A CA 1
ATOM 728 C C . ALA A 1 95 ? 1.201 5.214 -2.313 1.00 90.31 95 ALA A C 1
ATOM 730 O O . ALA A 1 95 ? 0.119 5.746 -2.550 1.00 90.31 95 ALA A O 1
ATOM 731 N N . HIS A 1 96 ? 2.171 5.126 -3.213 1.00 88.25 96 HIS A N 1
ATOM 732 C CA . HIS A 1 96 ? 2.043 5.608 -4.581 1.00 88.25 96 HIS A CA 1
ATOM 733 C C . HIS A 1 96 ? 2.672 4.629 -5.573 1.00 88.25 96 HIS A C 1
ATOM 735 O O . HIS A 1 96 ? 3.530 3.809 -5.222 1.00 88.25 96 HIS A O 1
ATOM 741 N N . ARG A 1 97 ? 2.210 4.717 -6.820 1.00 86.69 97 ARG A N 1
ATOM 742 C CA . ARG A 1 97 ? 2.809 4.021 -7.956 1.00 86.69 97 ARG A CA 1
ATOM 743 C C . ARG A 1 97 ? 3.913 4.879 -8.530 1.00 86.69 97 ARG A C 1
ATOM 745 O O . ARG A 1 97 ? 3.729 6.075 -8.737 1.00 86.69 97 ARG A O 1
ATOM 752 N N . ASP A 1 98 ? 5.018 4.237 -8.847 1.00 78.00 98 ASP A N 1
ATOM 753 C CA . ASP A 1 98 ? 6.030 4.829 -9.692 1.00 78.00 98 ASP A CA 1
ATOM 754 C C . ASP A 1 98 ? 5.672 4.608 -11.156 1.00 78.00 98 ASP A C 1
ATOM 756 O O . ASP A 1 98 ? 5.725 3.495 -11.693 1.00 78.00 98 ASP A O 1
ATOM 760 N N . LEU A 1 99 ? 5.264 5.711 -11.772 1.00 70.19 99 LEU A N 1
ATOM 761 C CA . LEU A 1 99 ? 4.910 5.787 -13.180 1.00 70.19 99 LEU A CA 1
ATOM 762 C C . LEU A 1 99 ? 6.153 5.863 -14.077 1.00 70.19 99 LEU A C 1
ATOM 764 O O . LEU A 1 99 ? 6.022 5.632 -15.278 1.00 70.19 99 LEU A O 1
ATOM 768 N N . ALA A 1 100 ? 7.343 6.137 -13.522 1.00 65.12 100 ALA A N 1
ATOM 769 C CA . ALA A 1 100 ? 8.579 6.224 -14.297 1.00 65.12 100 ALA A CA 1
ATOM 770 C C . ALA A 1 100 ? 8.993 4.858 -14.855 1.00 65.12 100 ALA A C 1
ATOM 772 O O . ALA A 1 100 ? 9.534 4.777 -15.954 1.00 65.12 100 ALA A O 1
ATOM 773 N N . ALA A 1 101 ? 8.680 3.774 -14.137 1.00 59.47 101 ALA A N 1
ATOM 774 C CA . ALA A 1 101 ? 9.025 2.429 -14.573 1.00 59.47 101 ALA A CA 1
ATOM 775 C C . ALA A 1 101 ? 8.278 2.007 -15.852 1.00 59.47 101 ALA A C 1
ATOM 777 O O . ALA A 1 101 ? 8.896 1.417 -16.729 1.00 59.47 101 ALA A O 1
ATOM 778 N N . HIS A 1 102 ? 6.966 2.261 -15.947 1.00 58.91 102 HIS A N 1
ATOM 779 C CA . HIS A 1 102 ? 6.122 1.880 -17.093 1.00 58.91 102 HIS A CA 1
ATOM 780 C C . HIS A 1 102 ? 4.901 2.824 -17.198 1.00 58.91 102 HIS A C 1
ATOM 782 O O . HIS A 1 102 ? 3.858 2.546 -16.596 1.00 58.91 102 HIS A O 1
ATOM 788 N N . PRO A 1 103 ? 4.973 3.926 -17.971 1.00 61.59 103 PRO A N 1
ATOM 789 C CA . PRO A 1 103 ? 3.866 4.885 -18.080 1.00 61.59 103 PRO A CA 1
ATOM 790 C C . PRO A 1 103 ? 2.668 4.340 -18.876 1.00 61.59 103 PRO A C 1
ATOM 792 O O . PRO A 1 103 ? 1.545 4.797 -18.693 1.00 61.59 103 PRO A O 1
ATOM 795 N N . ALA A 1 104 ? 2.890 3.341 -19.737 1.00 64.69 104 ALA A N 1
ATOM 796 C CA . ALA A 1 104 ? 1.871 2.794 -20.635 1.00 64.69 104 ALA A CA 1
ATOM 797 C C . ALA A 1 104 ? 1.043 1.638 -20.039 1.00 64.69 104 ALA A C 1
ATOM 799 O O . ALA A 1 104 ? 0.053 1.226 -20.639 1.00 64.69 104 ALA A O 1
ATOM 800 N N . SER A 1 105 ? 1.432 1.078 -18.886 1.00 71.12 105 SER A N 1
ATOM 801 C CA . SER A 1 105 ? 0.718 -0.049 -18.275 1.00 71.12 105 SER A CA 1
ATOM 802 C C . SER A 1 105 ? 0.836 -0.038 -16.762 1.00 71.12 105 SER A C 1
ATOM 804 O O . SER A 1 105 ? 1.908 0.206 -16.221 1.00 71.12 105 SER A O 1
ATOM 806 N N . ALA A 1 106 ? -0.261 -0.376 -16.080 1.00 74.38 106 ALA A N 1
ATOM 807 C CA . ALA A 1 106 ? -0.251 -0.603 -14.639 1.00 74.38 106 ALA A CA 1
ATOM 808 C C . ALA A 1 106 ? 0.573 -1.846 -14.257 1.00 74.38 106 ALA A C 1
ATOM 810 O O . ALA A 1 106 ? 1.081 -1.927 -13.144 1.00 74.38 106 ALA A O 1
ATOM 811 N N . ILE A 1 107 ? 0.710 -2.822 -15.160 1.00 81.19 107 ILE A N 1
ATOM 812 C CA . ILE A 1 107 ? 1.457 -4.058 -14.910 1.00 81.19 107 ILE A CA 1
ATOM 813 C C . ILE A 1 107 ? 2.955 -3.750 -14.944 1.00 81.19 107 ILE A C 1
ATOM 815 O O . ILE A 1 107 ? 3.448 -3.108 -15.864 1.00 81.19 107 ILE A O 1
ATOM 819 N N . GLY A 1 108 ? 3.688 -4.223 -13.938 1.00 78.00 108 GLY A N 1
ATOM 820 C CA . GLY A 1 108 ? 5.120 -3.968 -13.788 1.00 78.00 108 GLY A CA 1
ATOM 821 C C . GLY A 1 108 ? 5.451 -2.658 -13.071 1.00 78.00 108 GLY A C 1
ATOM 822 O O . GLY A 1 108 ? 6.607 -2.482 -12.677 1.00 78.00 108 GLY A O 1
ATOM 823 N N . GLN A 1 109 ? 4.461 -1.788 -12.824 1.00 82.88 109 GLN A N 1
ATOM 824 C CA . GLN A 1 109 ? 4.659 -0.576 -12.031 1.00 82.88 109 GLN A CA 1
ATOM 825 C C . GLN A 1 109 ? 5.092 -0.919 -10.616 1.00 82.88 109 GLN A C 1
ATOM 827 O O . GLN A 1 109 ? 4.595 -1.860 -9.986 1.00 82.88 109 GLN A O 1
ATOM 832 N N . ARG A 1 110 ? 6.047 -0.132 -10.137 1.00 84.38 110 ARG A N 1
ATOM 833 C CA . ARG A 1 110 ? 6.684 -0.309 -8.842 1.00 84.38 110 ARG A CA 1
ATOM 834 C C . ARG A 1 110 ? 5.909 0.480 -7.803 1.00 84.38 110 ARG A C 1
ATOM 836 O O . ARG A 1 110 ? 5.340 1.525 -8.103 1.00 84.38 110 ARG A O 1
ATOM 843 N N . LEU A 1 111 ? 5.851 -0.053 -6.594 1.00 86.62 111 LEU A N 1
ATOM 844 C CA . LEU A 1 111 ? 5.061 0.514 -5.513 1.00 86.62 111 LEU A CA 1
ATOM 845 C C . LEU A 1 111 ? 5.989 0.981 -4.405 1.00 86.62 111 LEU A C 1
ATOM 847 O O . LEU A 1 111 ? 6.903 0.255 -4.011 1.00 86.62 111 LEU A O 1
ATOM 851 N N . ALA A 1 112 ? 5.722 2.175 -3.894 1.00 85.19 112 ALA A N 1
ATOM 852 C CA . ALA A 1 112 ? 6.494 2.780 -2.823 1.00 85.19 112 ALA A CA 1
ATOM 853 C C . ALA A 1 112 ? 5.581 3.442 -1.790 1.00 85.19 112 ALA A C 1
ATOM 855 O O . ALA A 1 112 ? 4.444 3.831 -2.076 1.00 85.19 112 ALA A O 1
ATOM 856 N N . LEU A 1 113 ? 6.087 3.570 -0.565 1.00 87.69 113 LEU A N 1
ATOM 857 C CA . LEU A 1 113 ? 5.418 4.340 0.478 1.00 87.69 113 LEU A CA 1
ATOM 858 C C . LEU A 1 113 ? 5.615 5.834 0.230 1.00 87.69 113 LEU A C 1
ATOM 860 O O . LEU A 1 113 ? 6.655 6.264 -0.257 1.00 87.69 113 LEU A O 1
ATOM 864 N N . THR A 1 114 ? 4.609 6.633 0.567 1.00 87.75 114 THR A N 1
ATOM 865 C CA . THR A 1 114 ? 4.768 8.091 0.630 1.00 87.75 114 THR A CA 1
ATOM 866 C C . THR A 1 114 ? 5.448 8.482 1.949 1.00 87.75 114 THR A C 1
ATOM 868 O O . THR A 1 114 ? 5.474 7.672 2.885 1.00 87.75 114 THR A O 1
ATOM 871 N N . PRO A 1 115 ? 5.940 9.728 2.094 1.00 84.38 115 PRO A N 1
ATOM 872 C CA . PRO A 1 115 ? 6.424 10.228 3.383 1.00 84.38 115 PRO A CA 1
ATOM 873 C C . PRO A 1 115 ? 5.389 10.054 4.508 1.00 84.38 115 PRO A C 1
ATOM 875 O O . PRO A 1 115 ? 5.708 9.544 5.581 1.00 84.38 115 PRO A O 1
ATOM 878 N N . LEU A 1 116 ? 4.116 10.355 4.222 1.00 85.88 116 LEU A N 1
ATOM 879 C CA . LEU A 1 116 ? 2.995 10.128 5.138 1.00 85.88 116 LEU A CA 1
ATOM 880 C C . LEU A 1 116 ? 2.839 8.642 5.505 1.00 85.88 116 LEU A C 1
ATOM 882 O O . LEU A 1 116 ? 2.639 8.306 6.672 1.00 85.88 116 LEU A O 1
ATOM 886 N N . GLY A 1 117 ? 2.962 7.746 4.524 1.00 87.31 117 GLY A N 1
ATOM 887 C CA . GLY A 1 117 ? 2.932 6.301 4.735 1.00 87.31 117 GLY A CA 1
ATOM 888 C C . GLY A 1 117 ? 4.020 5.807 5.683 1.00 87.31 117 GLY A C 1
ATOM 889 O O . GLY A 1 117 ? 3.734 4.984 6.551 1.00 87.31 117 GLY A O 1
ATOM 890 N N . VAL A 1 118 ? 5.241 6.337 5.563 1.00 85.44 118 VAL A N 1
ATOM 891 C CA . VAL A 1 118 ? 6.358 6.010 6.466 1.00 85.44 118 VAL A CA 1
ATOM 892 C C . VAL A 1 118 ? 6.095 6.514 7.881 1.00 85.44 118 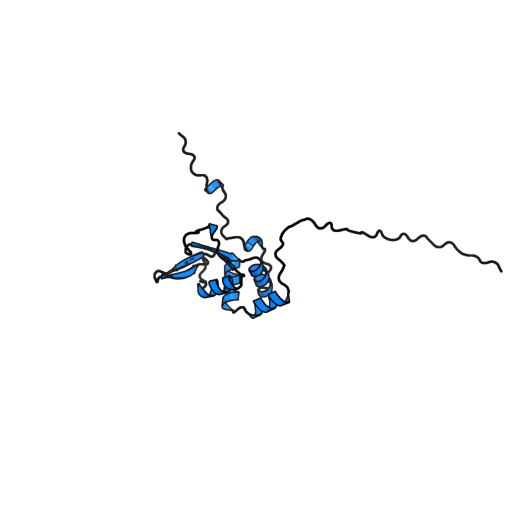VAL A C 1
ATOM 894 O O . VAL A 1 118 ? 6.270 5.759 8.835 1.00 85.44 118 VAL A O 1
ATOM 897 N N . ILE A 1 119 ? 5.618 7.752 8.031 1.00 86.25 119 ILE A N 1
ATOM 898 C CA . ILE A 1 119 ? 5.281 8.330 9.341 1.00 86.25 119 ILE A CA 1
ATOM 899 C C . ILE A 1 119 ? 4.224 7.476 10.052 1.00 86.25 119 ILE A C 1
ATOM 901 O O . ILE A 1 119 ? 4.397 7.095 11.210 1.00 86.25 119 ILE A O 1
ATOM 905 N N . VAL A 1 120 ? 3.146 7.129 9.345 1.00 87.31 120 VAL A N 1
ATOM 906 C CA . VAL A 1 120 ? 2.058 6.300 9.881 1.00 87.31 120 VAL A CA 1
ATOM 907 C C . VAL A 1 120 ? 2.538 4.879 10.184 1.00 87.31 120 VAL A C 1
ATOM 909 O O . VAL A 1 120 ? 2.150 4.294 11.194 1.00 87.31 120 VAL A O 1
ATOM 912 N N . LEU A 1 121 ? 3.407 4.312 9.347 1.00 87.88 121 LEU A N 1
ATOM 913 C CA . LEU A 1 121 ? 3.993 2.998 9.593 1.00 87.88 121 LEU A CA 1
ATOM 914 C C . LEU A 1 121 ? 4.862 2.981 10.856 1.00 87.88 121 LEU A C 1
ATOM 916 O O . LEU A 1 121 ? 4.774 2.016 11.621 1.00 87.88 121 LEU A O 1
ATOM 920 N N . ASN A 1 122 ? 5.670 4.020 11.071 1.00 85.62 122 ASN A N 1
ATOM 921 C CA . ASN A 1 122 ? 6.513 4.160 12.258 1.00 85.62 122 ASN A CA 1
ATOM 922 C C . ASN A 1 122 ? 5.649 4.248 13.525 1.00 85.62 122 ASN A C 1
ATOM 924 O O . ASN A 1 122 ? 5.902 3.522 14.485 1.00 85.62 122 ASN A O 1
ATOM 928 N N . ASP A 1 123 ? 4.564 5.030 13.483 1.00 84.25 123 ASP A N 1
ATOM 929 C CA . ASP A 1 123 ? 3.602 5.150 14.589 1.00 84.25 123 ASP A CA 1
ATOM 930 C C . ASP A 1 123 ? 2.897 3.818 14.922 1.00 84.25 123 ASP A C 1
ATOM 932 O O . ASP A 1 123 ? 2.633 3.508 16.080 1.00 84.25 123 ASP A O 1
ATOM 936 N N . ILE A 1 124 ? 2.616 2.983 13.915 1.00 84.19 124 ILE A N 1
ATOM 937 C CA . ILE A 1 124 ? 1.941 1.683 14.102 1.00 84.19 124 ILE A CA 1
ATOM 938 C C . ILE A 1 124 ? 2.906 0.567 14.507 1.00 84.19 124 ILE A C 1
ATOM 940 O O . ILE A 1 124 ? 2.495 -0.413 15.133 1.00 84.19 124 ILE A O 1
ATOM 944 N N . SER A 1 125 ? 4.160 0.647 14.070 1.00 75.12 125 SER A N 1
ATOM 945 C CA . SER A 1 125 ? 5.127 -0.439 14.241 1.00 75.12 125 SER A CA 1
ATOM 946 C C . SER A 1 125 ? 5.993 -0.269 15.482 1.00 75.12 125 SER A C 1
ATOM 948 O O . SER A 1 125 ? 6.623 -1.243 15.880 1.00 75.12 125 SER A O 1
ATOM 950 N N . GLY A 1 126 ? 6.066 0.938 16.060 1.00 66.81 126 GLY A N 1
ATOM 951 C CA . GLY A 1 126 ? 7.038 1.263 17.112 1.00 66.81 126 GLY A CA 1
ATOM 952 C C . GLY A 1 126 ? 8.494 1.127 16.646 1.00 66.81 126 GLY A C 1
ATOM 953 O O . GLY A 1 126 ? 9.413 1.135 17.457 1.00 66.81 126 GLY A O 1
ATOM 954 N N . LEU A 1 127 ? 8.701 0.965 15.336 1.00 63.88 127 LEU A N 1
ATOM 955 C CA . LEU A 1 127 ? 9.986 0.759 14.684 1.00 63.88 127 LEU A CA 1
ATOM 956 C C . LEU A 1 127 ? 10.232 1.939 13.758 1.00 63.88 127 LEU A C 1
ATOM 958 O O . LEU A 1 127 ? 9.372 2.266 12.941 1.00 63.88 127 LEU A O 1
ATOM 962 N N . THR A 1 128 ? 11.414 2.536 13.857 1.00 60.28 128 THR A N 1
ATOM 963 C CA . THR A 1 128 ? 11.830 3.613 12.962 1.00 60.28 128 THR A CA 1
ATOM 964 C C . THR A 1 128 ? 12.323 3.014 11.652 1.00 60.28 128 THR A C 1
ATOM 966 O O . THR A 1 128 ? 13.420 2.460 11.575 1.00 60.28 128 THR A O 1
ATOM 969 N N . PHE A 1 129 ? 11.518 3.124 10.600 1.00 58.28 129 PHE A N 1
ATOM 970 C CA . PHE A 1 129 ? 11.980 2.894 9.239 1.00 58.28 129 PHE A CA 1
ATOM 971 C C . PHE A 1 129 ? 12.589 4.196 8.704 1.00 58.28 129 PHE A C 1
ATOM 973 O O . PHE A 1 129 ? 11.924 5.236 8.758 1.00 58.28 129 PHE A O 1
ATOM 980 N N . PRO A 1 130 ? 13.842 4.176 8.209 1.00 56.38 130 PRO A N 1
ATOM 981 C CA . PRO A 1 130 ? 14.440 5.368 7.627 1.00 56.38 130 PRO A CA 1
ATOM 982 C C . PRO A 1 130 ? 13.637 5.799 6.389 1.00 56.38 130 PRO A C 1
A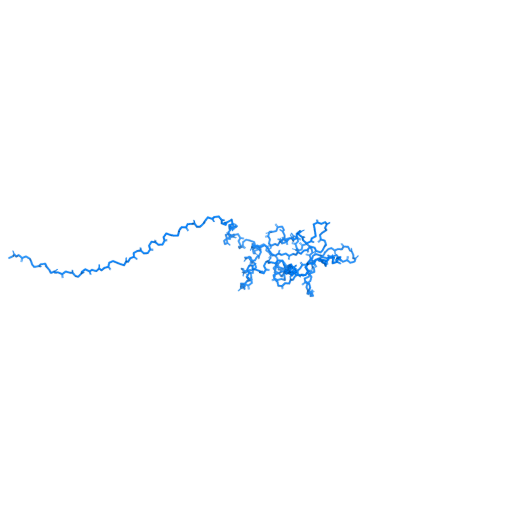TOM 984 O O . PRO A 1 130 ? 13.174 4.933 5.638 1.00 56.38 130 PRO A O 1
ATOM 987 N N . PRO A 1 131 ? 13.499 7.110 6.128 1.00 56.19 131 PRO A N 1
ATOM 988 C CA . PRO A 1 131 ? 12.771 7.623 4.964 1.00 56.19 131 PRO A CA 1
ATOM 989 C C . PRO A 1 131 ? 13.367 7.120 3.640 1.00 56.19 131 PRO A C 1
ATOM 991 O O . PRO A 1 131 ? 12.640 6.943 2.669 1.00 56.19 131 PRO A O 1
ATOM 994 N N . SER A 1 132 ? 14.654 6.758 3.622 1.00 47.34 132 SER A N 1
ATOM 995 C CA . SER A 1 132 ? 15.331 6.112 2.489 1.00 47.34 132 SER A CA 1
ATOM 996 C C . SER A 1 132 ? 14.741 4.745 2.108 1.00 47.34 132 SER A C 1
ATOM 998 O O . SER A 1 132 ? 15.027 4.235 1.036 1.00 47.34 132 SER A O 1
ATOM 1000 N N . ARG A 1 133 ? 13.898 4.134 2.952 1.00 49.56 133 ARG A N 1
ATOM 1001 C CA . ARG A 1 133 ? 13.164 2.894 2.637 1.00 49.56 133 ARG A CA 1
ATOM 1002 C C . ARG A 1 133 ? 11.817 3.142 1.944 1.00 49.56 133 ARG A C 1
ATOM 1004 O O . ARG A 1 133 ? 11.195 2.189 1.490 1.00 49.56 133 ARG A O 1
ATOM 1011 N N . ALA A 1 134 ? 11.386 4.403 1.833 1.00 51.56 134 ALA A N 1
ATOM 1012 C CA . ALA A 1 134 ? 10.340 4.830 0.897 1.00 51.56 134 ALA A CA 1
ATOM 1013 C C . ALA A 1 134 ? 10.838 4.847 -0.556 1.00 51.56 134 ALA A C 1
ATOM 1015 O O . ALA A 1 134 ? 10.057 5.049 -1.483 1.00 51.56 134 ALA A O 1
ATOM 1016 N N . GLN A 1 135 ? 12.145 4.665 -0.751 1.00 54.38 135 GLN A N 1
ATOM 1017 C CA . GLN A 1 135 ? 12.774 4.645 -2.052 1.00 54.38 135 GLN A CA 1
ATOM 1018 C C . GLN A 1 135 ? 12.335 3.391 -2.800 1.00 54.38 135 GLN A C 1
ATOM 1020 O O . GLN A 1 135 ? 12.352 2.276 -2.276 1.00 54.38 135 GLN A O 1
ATOM 1025 N N . LEU A 1 136 ? 11.911 3.610 -4.037 1.00 58.31 136 LEU A N 1
ATOM 1026 C CA . LEU A 1 136 ? 11.528 2.586 -4.986 1.00 58.31 136 LEU A CA 1
ATOM 1027 C C . LEU A 1 136 ? 12.577 1.471 -4.977 1.00 58.31 136 LEU A C 1
ATOM 1029 O O . LEU A 1 136 ? 13.691 1.646 -5.466 1.00 58.31 136 LEU A O 1
ATOM 1033 N N . TRP A 1 137 ? 12.213 0.294 -4.454 1.00 50.84 137 TRP A N 1
ATOM 1034 C CA . TRP A 1 137 ? 13.091 -0.882 -4.434 1.00 50.84 137 TRP A CA 1
ATOM 1035 C C . TRP A 1 137 ? 12.813 -1.814 -5.621 1.00 50.84 137 TRP A C 1
ATOM 1037 O O . TRP A 1 137 ? 11.636 -2.014 -5.960 1.00 50.84 137 TRP A O 1
ATOM 1047 N N . PRO A 1 138 ? 13.830 -2.334 -6.334 1.00 53.09 138 PRO A N 1
ATOM 1048 C CA . PRO A 1 138 ? 15.271 -2.069 -6.191 1.00 53.09 138 PRO A CA 1
ATOM 1049 C C . PRO A 1 138 ? 15.685 -0.673 -6.704 1.00 53.09 138 PRO A C 1
ATOM 1051 O O . PRO A 1 138 ? 15.031 -0.162 -7.608 1.00 53.09 138 PRO A O 1
ATOM 1054 N N . PRO A 1 139 ? 16.750 -0.043 -6.181 1.00 55.09 139 PRO A N 1
ATOM 1055 C CA . PRO A 1 139 ? 17.273 1.193 -6.774 1.00 55.09 139 PRO A CA 1
ATOM 1056 C C . PRO A 1 139 ? 17.452 1.022 -8.290 1.00 55.09 139 PRO A C 1
ATOM 1058 O O . PRO A 1 139 ? 17.708 -0.099 -8.746 1.00 55.09 139 PRO A O 1
ATOM 1061 N N . ASP A 1 140 ? 17.268 2.099 -9.065 1.00 52.28 140 ASP A N 1
ATOM 1062 C CA . ASP A 1 140 ? 17.611 2.070 -10.491 1.00 52.28 140 ASP A CA 1
ATOM 1063 C C . ASP A 1 140 ? 18.999 1.441 -10.660 1.00 52.28 140 ASP A C 1
ATOM 1065 O O . ASP A 1 140 ? 19.890 1.709 -9.839 1.00 52.28 140 ASP A O 1
ATOM 1069 N N . PRO A 1 141 ? 19.190 0.561 -11.661 1.00 50.34 141 PRO A N 1
ATOM 1070 C CA . PRO A 1 141 ? 20.498 -0.017 -11.896 1.00 50.34 141 PRO A CA 1
ATOM 1071 C C . PRO A 1 141 ? 21.500 1.134 -12.047 1.00 50.34 141 PRO A C 1
ATOM 1073 O O . PRO A 1 141 ? 21.211 2.110 -12.745 1.00 50.34 141 PRO A O 1
ATOM 1076 N N . PRO A 1 142 ? 22.657 1.072 -11.372 1.00 50.28 142 PRO A N 1
ATOM 1077 C CA . PRO A 1 142 ? 23.620 2.156 -11.438 1.00 50.28 142 PRO A CA 1
ATOM 1078 C C . PRO A 1 142 ? 24.038 2.384 -12.896 1.00 50.28 142 PRO A C 1
ATOM 1080 O O . PRO A 1 142 ? 24.151 1.430 -13.666 1.00 50.28 142 PRO A O 1
ATOM 1083 N N . SER A 1 143 ? 24.263 3.645 -13.278 1.00 52.56 143 SER A N 1
ATOM 1084 C CA . SER A 1 143 ? 24.350 4.119 -14.673 1.00 52.56 143 SER A CA 1
ATOM 1085 C C . SER A 1 143 ? 25.376 3.397 -15.561 1.00 52.56 143 SER A C 1
ATOM 1087 O O . SER A 1 143 ? 25.339 3.518 -16.780 1.00 52.56 143 SER A O 1
ATOM 1089 N N . HIS A 1 144 ? 26.294 2.627 -14.973 1.00 57.00 144 HIS A N 1
ATOM 1090 C CA . HIS A 1 144 ? 27.232 1.780 -15.709 1.00 57.00 144 HIS A CA 1
ATOM 1091 C C . HIS A 1 144 ? 26.586 0.523 -16.320 1.00 57.00 144 HIS A C 1
ATOM 1093 O O . HIS A 1 144 ? 27.151 -0.040 -17.252 1.00 57.00 144 HIS A O 1
ATOM 1099 N N . PHE A 1 145 ? 25.404 0.101 -15.857 1.00 52.53 145 PHE A N 1
ATOM 1100 C CA . PHE A 1 145 ? 24.634 -0.996 -16.463 1.00 52.53 145 PHE A CA 1
ATOM 1101 C C . PHE A 1 145 ? 23.761 -0.551 -17.644 1.00 52.53 145 PHE A C 1
ATOM 1103 O O . PHE A 1 145 ? 23.328 -1.392 -18.426 1.00 52.53 145 PHE A O 1
ATOM 1110 N N . THR A 1 146 ? 23.503 0.751 -17.791 1.00 48.09 146 THR A N 1
ATOM 1111 C CA . THR A 1 146 ? 22.733 1.319 -18.910 1.00 48.09 146 THR A CA 1
ATOM 1112 C C . THR A 1 146 ? 23.617 1.911 -20.007 1.00 48.09 146 THR A C 1
ATOM 1114 O O . THR A 1 146 ? 23.088 2.439 -20.985 1.00 48.09 146 THR A O 1
ATOM 1117 N N . CYS A 1 147 ? 24.948 1.777 -19.906 1.00 42.84 147 CYS A N 1
ATOM 1118 C CA . CYS A 1 147 ? 25.846 2.035 -21.028 1.00 42.84 147 CYS A CA 1
ATOM 1119 C C . CYS A 1 147 ? 25.499 1.073 -22.169 1.00 42.84 147 CYS A C 1
ATOM 1121 O O . CYS A 1 147 ? 25.924 -0.083 -22.186 1.00 42.84 147 CYS A O 1
ATOM 1123 N N . ALA A 1 148 ? 24.715 1.564 -23.131 1.00 54.62 148 ALA A N 1
ATOM 1124 C CA . ALA A 1 148 ? 24.585 0.933 -24.430 1.00 54.62 148 ALA A CA 1
ATOM 1125 C C . ALA A 1 148 ? 26.002 0.653 -24.956 1.00 54.62 148 ALA A C 1
ATOM 1127 O O . ALA A 1 148 ? 26.865 1.528 -24.823 1.00 54.62 148 ALA A O 1
ATOM 1128 N N . PRO A 1 149 ? 26.281 -0.535 -25.520 1.00 49.62 149 PRO A N 1
ATOM 1129 C CA . PRO A 1 149 ? 27.596 -0.808 -26.070 1.00 49.62 149 PRO A CA 1
ATOM 1130 C C . PRO A 1 149 ? 27.892 0.263 -27.114 1.00 49.62 149 PRO A C 1
ATOM 1132 O O . PRO A 1 149 ? 27.217 0.349 -28.143 1.00 49.62 149 PRO A O 1
ATOM 1135 N N . THR A 1 150 ? 28.880 1.112 -26.828 1.00 52.75 150 THR A N 1
ATOM 1136 C CA . THR A 1 150 ? 29.398 2.075 -27.789 1.00 52.75 150 THR A CA 1
ATOM 1137 C C . THR A 1 150 ? 29.856 1.258 -28.983 1.00 52.75 150 THR A C 1
ATOM 1139 O O . THR A 1 150 ? 30.829 0.507 -28.896 1.00 52.75 150 THR A O 1
ATOM 1142 N N . ARG A 1 151 ? 29.097 1.334 -30.077 1.00 46.94 151 ARG A N 1
ATOM 1143 C CA . ARG A 1 151 ? 29.389 0.645 -31.328 1.00 46.94 151 ARG A CA 1
ATOM 1144 C C . ARG A 1 151 ? 30.725 1.183 -31.837 1.00 46.94 151 ARG A C 1
ATOM 1146 O O . ARG A 1 151 ? 30.762 2.215 -32.498 1.00 46.94 151 ARG A O 1
ATOM 1153 N N . ARG A 1 152 ? 31.823 0.517 -31.473 1.00 45.88 152 ARG A N 1
ATOM 1154 C CA . ARG A 1 152 ? 33.145 0.777 -32.043 1.00 45.88 152 ARG A CA 1
ATOM 1155 C C . ARG A 1 152 ? 33.072 0.405 -33.522 1.00 45.88 152 ARG A C 1
ATOM 1157 O O . ARG A 1 152 ? 32.858 -0.760 -33.852 1.00 45.88 152 ARG A O 1
ATOM 1164 N N . ARG A 1 153 ? 33.141 1.424 -34.374 1.00 51.56 153 ARG A N 1
ATOM 1165 C CA . ARG A 1 153 ? 33.558 1.297 -35.769 1.00 51.56 153 ARG A CA 1
ATOM 1166 C C . ARG A 1 153 ? 35.073 1.382 -35.825 1.00 51.56 153 ARG A C 1
ATOM 1168 O O . ARG A 1 153 ? 35.626 2.125 -34.983 1.00 51.56 153 ARG A O 1
#

Foldseek 3Di:
DDDDDDDDDDDDDDDPPPPPPDPDDDDPPPPDDDPVRLVVLLVPDDPLLLVVLVLQLPFWWAWAADPVRAIWIDRVDPDIRHVVSVVVCVVVQQKDWDCVQPVPDSGGTTIFGDPSNQVSNCVVVVDRRDVCSSPRPPDDDPVVVVPDPPPDD

Radius of gyration: 27.16 Å; chains: 1; bounding box: 43×74×98 Å

Sequence (153 aa):
MTAHIPDGPLTPLPPQSRTGRSPTPDSPALPEPSSAERSAIRRSLTWQQRAALRVLARTPSRIRQRATGTLYVDTQTSAHIAIATWHALERKGLAHRDLAAHPASAIGQRLALTPLGVIVLNDISGLTFPPSRAQLWPPDPPSHFTCAPTRRR

Secondary structure (DSSP, 8-state):
----------PPPPP---------------PPPPHHHHHHHHHT--HHHHHHHHHHTTS-EEEEE-TTS-EEEE-SSS-PEEHHHHHHHHHTTSEEEESSS-TT-STT-EEEE-HHHHHHHHHHHSS---GGGGS-SSPPPPTTSS-------

pLDDT: mean 71.04, std 17.58, range [37.72, 93.0]